Protein AF-A0A958SFD3-F1 (afdb_monomer_lite)

Structure (mmCIF, N/CA/C/O backbone):
data_AF-A0A958SFD3-F1
#
_entry.id   AF-A0A958SFD3-F1
#
loop_
_atom_site.group_PDB
_atom_site.id
_atom_site.type_symbol
_atom_site.label_atom_id
_atom_site.label_alt_id
_atom_site.label_comp_id
_atom_site.label_asym_id
_atom_site.label_entity_id
_atom_site.label_seq_id
_atom_site.pdbx_PDB_ins_code
_atom_site.Cartn_x
_atom_site.Cartn_y
_atom_site.Cartn_z
_atom_site.occupancy
_atom_site.B_iso_or_equiv
_atom_site.auth_seq_id
_atom_site.auth_comp_id
_atom_site.auth_asym_id
_atom_site.auth_atom_id
_atom_site.pdbx_PDB_model_num
ATOM 1 N N . MET A 1 1 ? -11.898 3.494 -28.123 1.00 67.31 1 MET A N 1
ATOM 2 C CA . MET A 1 1 ? -10.579 3.860 -28.697 1.00 67.31 1 MET A CA 1
ATOM 3 C C . MET A 1 1 ? -9.604 4.434 -27.661 1.00 67.31 1 MET A C 1
ATOM 5 O O . MET A 1 1 ? -8.513 3.899 -27.550 1.00 67.31 1 MET A O 1
ATOM 9 N N . LYS A 1 2 ? -9.979 5.440 -26.849 1.00 73.69 2 LYS A N 1
ATOM 10 C CA . LYS A 1 2 ? -9.084 6.052 -25.835 1.00 73.69 2 LYS A CA 1
ATOM 11 C C . LYS A 1 2 ? -8.505 5.060 -24.804 1.00 73.69 2 LYS A C 1
ATOM 13 O O . LYS A 1 2 ? -7.306 5.084 -24.560 1.00 73.69 2 LYS A O 1
ATOM 18 N N . GLY A 1 3 ? -9.326 4.149 -24.268 1.00 81.06 3 GLY A N 1
ATOM 19 C CA . GLY A 1 3 ? -8.864 3.123 -23.317 1.00 81.06 3 GLY A CA 1
ATOM 20 C C . GLY A 1 3 ? -7.852 2.138 -23.914 1.00 81.06 3 GLY A C 1
ATOM 21 O O . GLY A 1 3 ? -6.845 1.850 -23.287 1.00 81.06 3 GLY A O 1
ATOM 22 N N . LEU A 1 4 ? -8.055 1.707 -25.165 1.00 87.94 4 LEU A N 1
ATOM 23 C CA . LEU A 1 4 ? -7.115 0.828 -25.876 1.00 87.94 4 LEU A CA 1
ATOM 24 C C . LEU A 1 4 ? -5.743 1.485 -26.070 1.00 87.94 4 LEU A C 1
ATOM 26 O O . LEU A 1 4 ? -4.723 0.836 -25.867 1.00 87.94 4 LEU A O 1
ATOM 30 N N . ILE A 1 5 ? -5.722 2.777 -26.415 1.00 91.75 5 ILE A N 1
ATOM 31 C CA . ILE A 1 5 ? -4.483 3.552 -26.558 1.00 91.75 5 ILE A CA 1
ATOM 32 C C . ILE A 1 5 ? -3.747 3.622 -25.214 1.00 91.75 5 ILE A C 1
ATOM 34 O O . ILE A 1 5 ? -2.555 3.328 -25.152 1.00 91.75 5 ILE A O 1
ATOM 38 N N . TYR A 1 6 ? -4.461 3.950 -24.134 1.00 92.25 6 TYR A N 1
ATOM 39 C CA . TYR A 1 6 ? -3.891 3.993 -22.788 1.00 92.25 6 TYR A CA 1
ATOM 40 C C . TYR A 1 6 ? -3.284 2.647 -22.377 1.00 92.25 6 TYR A C 1
ATOM 42 O O . TYR A 1 6 ? -2.106 2.575 -22.029 1.00 92.25 6 TYR A O 1
ATOM 50 N N . THR A 1 7 ? -4.067 1.570 -22.487 1.00 92.94 7 THR A N 1
ATOM 51 C CA . THR A 1 7 ? -3.633 0.211 -22.149 1.00 92.94 7 THR A CA 1
ATOM 52 C C . THR A 1 7 ? -2.407 -0.202 -22.956 1.00 92.94 7 THR A C 1
ATOM 54 O O . THR A 1 7 ? -1.480 -0.778 -22.391 1.00 92.94 7 THR A O 1
ATOM 57 N N . PHE A 1 8 ? -2.368 0.122 -24.251 1.00 94.06 8 PHE A N 1
ATOM 58 C CA . PHE A 1 8 ? -1.233 -0.199 -25.108 1.00 94.06 8 PHE A CA 1
ATOM 59 C C . PHE A 1 8 ? 0.049 0.508 -24.653 1.00 94.06 8 PHE A C 1
ATOM 61 O O . PHE A 1 8 ? 1.063 -0.154 -24.425 1.00 94.06 8 PHE A O 1
ATOM 68 N N . PHE A 1 9 ? 0.018 1.832 -24.473 1.00 95.81 9 PHE A N 1
ATOM 69 C CA . PHE A 1 9 ? 1.214 2.592 -24.099 1.00 95.81 9 PHE A CA 1
ATOM 70 C C . PHE A 1 9 ? 1.671 2.304 -22.668 1.00 95.81 9 PHE A C 1
ATOM 72 O O . PHE A 1 9 ? 2.857 2.059 -22.448 1.00 95.81 9 PHE A O 1
ATOM 79 N N . TYR A 1 10 ? 0.747 2.272 -21.704 1.00 95.56 10 TYR A N 1
ATOM 80 C CA . TYR A 1 10 ? 1.082 1.951 -20.317 1.00 95.56 10 TYR A CA 1
ATOM 81 C C . TYR A 1 10 ? 1.592 0.513 -20.190 1.00 95.56 10 TYR A C 1
ATOM 83 O O . TYR A 1 10 ? 2.624 0.275 -19.565 1.00 95.56 10 TYR A O 1
ATOM 91 N N . GLY A 1 11 ? 0.915 -0.446 -20.831 1.00 95.56 11 GLY A N 1
ATOM 92 C CA . GLY A 1 11 ? 1.322 -1.850 -20.836 1.00 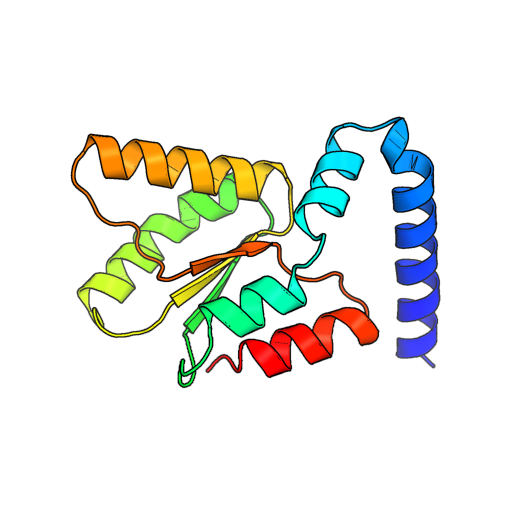95.56 11 GLY A CA 1
ATOM 93 C C . GLY A 1 11 ? 2.700 -2.049 -21.460 1.00 95.56 11 GLY A C 1
ATOM 94 O O . GLY A 1 11 ? 3.553 -2.702 -20.863 1.00 95.56 11 GLY A O 1
ATOM 95 N N . THR A 1 12 ? 2.962 -1.411 -22.603 1.00 96.50 12 THR A N 1
ATOM 96 C CA . THR A 1 12 ? 4.285 -1.444 -23.245 1.00 96.50 12 THR A CA 1
ATOM 97 C C . THR A 1 12 ? 5.355 -0.828 -22.343 1.00 96.50 12 THR A C 1
ATOM 99 O O . THR A 1 12 ? 6.411 -1.426 -22.144 1.00 96.50 12 THR A O 1
ATOM 102 N N . GLY A 1 13 ? 5.079 0.325 -21.725 1.00 97.12 13 GLY A N 1
ATOM 103 C CA . GLY A 1 13 ? 5.992 0.955 -20.769 1.00 97.12 13 GLY A CA 1
ATOM 104 C C . GLY A 1 13 ? 6.289 0.067 -19.557 1.00 97.12 13 GLY A C 1
ATOM 105 O O . GLY A 1 13 ? 7.439 -0.031 -19.129 1.00 97.12 13 GLY A O 1
ATOM 106 N N . LEU A 1 14 ? 5.279 -0.640 -19.041 1.00 96.38 14 LEU A N 1
ATOM 107 C CA . LEU A 1 14 ? 5.435 -1.582 -17.936 1.00 96.38 14 LEU A CA 1
ATOM 108 C C . LEU A 1 14 ? 6.297 -2.790 -18.329 1.00 96.38 14 LEU A C 1
ATOM 110 O O . LEU A 1 14 ? 7.144 -3.206 -17.539 1.00 96.38 14 LEU A O 1
ATOM 114 N N . LEU A 1 15 ? 6.131 -3.318 -19.546 1.00 96.81 15 LEU A N 1
ATOM 115 C CA . LEU A 1 15 ? 6.964 -4.402 -20.077 1.00 96.81 15 LEU A CA 1
ATOM 116 C C . LEU A 1 15 ? 8.427 -3.971 -20.228 1.00 96.81 15 LEU A C 1
ATOM 118 O O . LEU A 1 15 ? 9.323 -4.696 -19.798 1.00 96.81 15 LEU A O 1
ATOM 122 N N . VAL A 1 16 ? 8.677 -2.771 -20.762 1.00 97.69 16 VAL A N 1
ATOM 123 C CA . VAL A 1 16 ? 10.034 -2.206 -20.854 1.00 97.69 16 VAL A CA 1
ATOM 124 C C . VAL A 1 16 ? 10.629 -2.015 -19.456 1.00 97.69 16 VAL A C 1
ATOM 126 O O . VAL A 1 16 ? 11.756 -2.436 -19.200 1.00 97.69 16 VAL A O 1
ATOM 129 N N . ALA A 1 17 ? 9.868 -1.452 -18.513 1.00 97.00 17 ALA A N 1
ATOM 130 C CA . ALA A 1 17 ? 10.315 -1.292 -17.131 1.00 97.00 17 ALA A CA 1
ATOM 131 C C . ALA A 1 17 ? 10.620 -2.642 -16.457 1.00 97.00 17 ALA A C 1
ATOM 133 O O . ALA A 1 17 ? 11.578 -2.745 -15.688 1.00 97.00 17 ALA A O 1
ATOM 134 N N . TYR A 1 18 ? 9.835 -3.683 -16.748 1.00 96.88 18 TYR A N 1
ATOM 135 C CA . TYR A 1 18 ? 10.075 -5.034 -16.249 1.00 96.88 18 TYR A CA 1
ATOM 136 C C . TYR A 1 18 ? 11.363 -5.627 -16.828 1.00 96.88 18 TYR A C 1
ATOM 138 O O . TYR A 1 18 ? 12.205 -6.103 -16.063 1.00 96.88 18 TYR A O 1
ATOM 146 N N . ALA A 1 19 ? 11.566 -5.518 -18.144 1.00 97.38 19 ALA A N 1
ATOM 147 C CA . ALA A 1 19 ? 12.779 -5.975 -18.824 1.00 97.38 19 ALA A CA 1
ATOM 148 C C . ALA A 1 19 ? 14.045 -5.267 -18.305 1.00 97.38 19 ALA A C 1
ATOM 150 O O . ALA A 1 19 ? 15.088 -5.895 -18.147 1.00 97.38 19 ALA A O 1
ATOM 151 N N . LEU A 1 20 ? 13.943 -3.977 -17.966 1.00 97.44 20 LEU A N 1
ATOM 152 C CA . LEU A 1 20 ? 15.038 -3.192 -17.385 1.00 97.44 20 LEU A CA 1
ATOM 153 C C . LEU A 1 20 ? 15.208 -3.388 -15.868 1.00 97.44 20 LEU A C 1
ATOM 155 O O . LEU A 1 20 ? 16.177 -2.897 -15.282 1.00 97.44 20 LEU A O 1
ATOM 159 N N . SER A 1 21 ? 14.299 -4.106 -15.202 1.00 97.06 21 SER A N 1
ATOM 160 C CA . SER A 1 21 ? 14.333 -4.270 -13.746 1.00 97.06 21 SER A CA 1
ATOM 161 C C . SER A 1 21 ? 15.596 -4.950 -13.192 1.00 97.06 21 SER A C 1
ATOM 163 O O . SER A 1 21 ? 16.031 -4.531 -12.116 1.00 97.06 21 SER A O 1
ATOM 165 N N . PRO A 1 22 ? 16.275 -5.899 -13.874 1.00 96.56 22 PRO A N 1
ATOM 166 C CA . PRO A 1 22 ? 17.539 -6.455 -13.382 1.00 96.56 22 PRO A CA 1
ATOM 167 C C . PRO A 1 22 ? 18.629 -5.389 -13.197 1.00 96.56 22 PRO A C 1
ATOM 169 O O . PRO A 1 22 ? 19.421 -5.486 -12.257 1.00 96.56 22 PRO A O 1
ATOM 172 N N . PHE A 1 23 ? 18.602 -4.338 -14.021 1.00 97.25 23 PHE A N 1
ATOM 173 C CA . PHE A 1 23 ? 19.589 -3.254 -14.050 1.00 97.25 23 PHE A CA 1
ATOM 174 C C . PHE A 1 23 ? 19.236 -2.072 -13.134 1.00 97.25 23 PHE A C 1
ATOM 176 O O . PHE A 1 23 ? 20.062 -1.191 -12.917 1.00 97.25 23 PHE A O 1
ATOM 183 N N . SER A 1 24 ? 18.030 -2.043 -12.557 1.00 96.75 24 SER A N 1
ATOM 184 C CA . SER A 1 24 ? 17.586 -0.964 -11.669 1.00 96.75 24 SER A CA 1
ATOM 185 C C . SER A 1 24 ? 17.026 -1.510 -10.364 1.00 96.75 24 SER A C 1
ATOM 187 O O . SER A 1 24 ? 15.935 -2.077 -10.311 1.00 96.75 24 SER A O 1
ATOM 189 N N . ALA A 1 25 ? 17.735 -1.257 -9.260 1.00 95.88 25 ALA A N 1
ATOM 190 C CA . ALA A 1 25 ? 17.291 -1.670 -7.930 1.00 95.88 25 ALA A CA 1
ATOM 191 C C . ALA A 1 25 ? 15.906 -1.103 -7.567 1.00 95.88 25 ALA A C 1
ATOM 193 O O . ALA A 1 25 ? 15.128 -1.775 -6.889 1.00 95.88 25 ALA A O 1
ATOM 194 N N . LYS A 1 26 ? 15.578 0.112 -8.031 1.00 94.81 26 LYS A N 1
ATOM 195 C CA . LYS A 1 26 ? 14.270 0.744 -7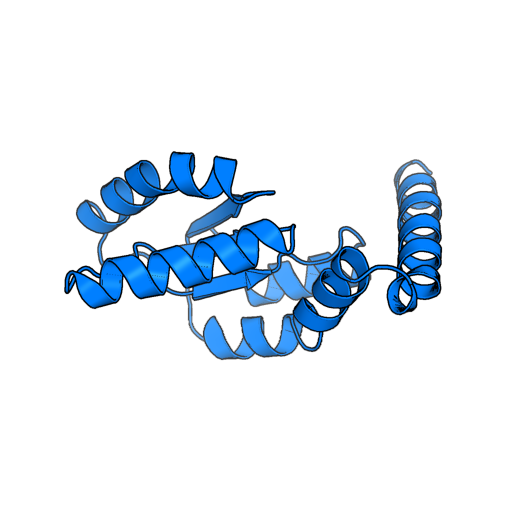.800 1.00 94.81 26 LYS A CA 1
ATOM 196 C C . LYS A 1 26 ? 13.161 -0.016 -8.527 1.00 94.81 26 LYS A C 1
ATOM 198 O O . LYS A 1 26 ? 12.174 -0.381 -7.890 1.00 94.81 26 LYS A O 1
ATOM 203 N N . LEU A 1 27 ? 13.343 -0.304 -9.818 1.00 96.31 27 LEU A N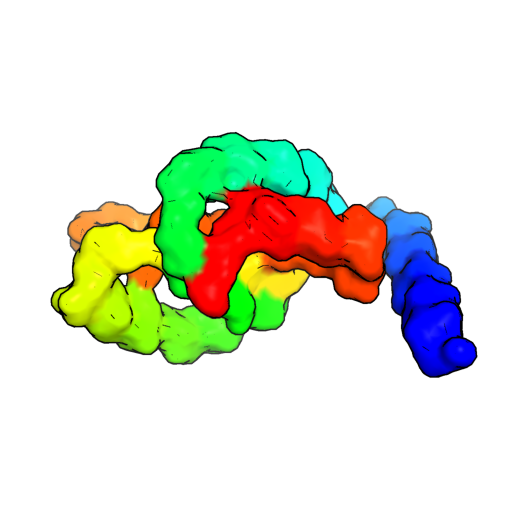 1
ATOM 204 C CA . LEU A 1 27 ? 12.372 -1.076 -10.601 1.00 96.31 27 LEU A CA 1
ATOM 205 C C . LEU A 1 27 ? 12.219 -2.488 -10.031 1.00 96.31 27 LEU A C 1
ATOM 207 O O . LEU A 1 27 ? 11.102 -2.909 -9.737 1.00 96.31 27 LEU A O 1
ATOM 211 N N . ARG A 1 28 ? 13.335 -3.176 -9.755 1.00 97.12 28 ARG A N 1
ATOM 212 C CA . ARG A 1 28 ? 13.338 -4.512 -9.145 1.00 97.12 28 ARG A CA 1
ATOM 213 C C . ARG A 1 28 ? 12.542 -4.558 -7.844 1.00 97.12 28 ARG A C 1
ATOM 215 O O . ARG A 1 28 ? 11.684 -5.421 -7.688 1.00 97.12 28 ARG A O 1
ATOM 222 N N . LYS A 1 29 ? 12.779 -3.613 -6.926 1.00 96.75 29 LYS A N 1
ATOM 223 C CA . LYS A 1 29 ? 12.015 -3.500 -5.669 1.00 96.75 29 LYS A CA 1
ATOM 224 C C . LYS A 1 29 ? 10.526 -3.247 -5.924 1.00 96.75 29 LYS A C 1
ATOM 226 O O . LYS A 1 29 ? 9.699 -3.822 -5.225 1.00 96.75 29 LYS A O 1
ATOM 231 N N . GLY A 1 30 ? 10.188 -2.422 -6.917 1.00 96.25 30 GLY A N 1
ATOM 232 C CA . GLY A 1 30 ? 8.802 -2.112 -7.278 1.00 96.25 30 GLY A CA 1
ATOM 233 C C . GLY A 1 30 ? 8.026 -3.311 -7.828 1.00 96.25 30 GLY A C 1
ATOM 234 O O . GLY A 1 30 ? 6.871 -3.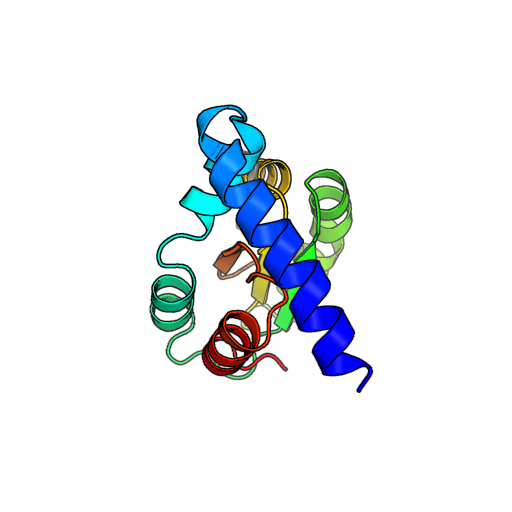501 -7.449 1.00 96.25 30 GLY A O 1
ATOM 235 N N . PHE A 1 31 ? 8.655 -4.136 -8.671 1.00 97.12 31 PHE A N 1
ATOM 236 C CA . PHE A 1 31 ? 8.045 -5.363 -9.194 1.00 97.12 31 PHE A CA 1
ATOM 237 C C . PHE A 1 31 ? 7.987 -6.472 -8.144 1.00 97.12 31 PHE A C 1
ATOM 239 O O . PHE A 1 31 ? 6.919 -7.032 -7.907 1.00 97.12 31 PHE A O 1
ATOM 246 N N . LEU A 1 32 ? 9.102 -6.763 -7.462 1.00 96.44 32 LEU A N 1
ATOM 247 C CA . LEU A 1 32 ? 9.139 -7.799 -6.422 1.00 96.44 32 LEU A CA 1
ATOM 248 C C . LEU A 1 32 ? 8.191 -7.481 -5.266 1.00 96.44 32 LEU A C 1
ATOM 250 O O . LEU A 1 32 ? 7.538 -8.376 -4.739 1.00 96.44 32 LEU A O 1
ATOM 254 N N . GLY A 1 33 ? 8.082 -6.204 -4.908 1.00 95.00 33 GLY A N 1
ATOM 255 C CA . GLY A 1 33 ? 7.164 -5.729 -3.886 1.00 95.00 33 GLY A CA 1
ATOM 256 C C . GLY A 1 33 ? 5.688 -5.954 -4.219 1.00 95.00 33 GLY A C 1
ATOM 257 O O . GLY A 1 33 ? 4.886 -6.147 -3.316 1.00 95.00 33 GLY A O 1
ATOM 258 N N . ARG A 1 34 ? 5.332 -5.993 -5.507 1.00 96.75 34 ARG A N 1
ATOM 259 C CA . ARG A 1 34 ? 3.970 -6.293 -5.975 1.00 96.75 34 ARG A CA 1
ATOM 260 C C . ARG A 1 34 ? 3.735 -7.774 -6.263 1.00 96.75 34 ARG A C 1
ATOM 262 O O . ARG A 1 34 ? 2.624 -8.158 -6.626 1.00 96.75 34 ARG A O 1
ATOM 269 N N . ARG A 1 35 ? 4.745 -8.634 -6.098 1.00 95.62 35 ARG A N 1
ATOM 270 C CA . ARG A 1 35 ? 4.562 -10.080 -6.264 1.00 95.62 35 ARG A CA 1
ATOM 271 C C . ARG A 1 35 ? 3.559 -10.575 -5.221 1.00 95.62 35 ARG A C 1
ATOM 273 O O . ARG A 1 35 ? 3.707 -10.263 -4.038 1.00 95.62 35 ARG A O 1
ATOM 280 N N . HIS A 1 36 ? 2.561 -11.345 -5.652 1.00 96.62 36 HIS A N 1
ATOM 281 C CA . HIS A 1 36 ? 1.449 -11.820 -4.812 1.00 96.62 36 HIS A CA 1
ATOM 282 C C . HIS A 1 36 ? 0.633 -10.696 -4.151 1.00 96.62 36 HIS A C 1
ATOM 284 O O . HIS A 1 36 ? 0.051 -10.904 -3.092 1.00 96.62 36 HIS A O 1
ATOM 290 N N . LEU A 1 37 ? 0.608 -9.489 -4.736 1.00 97.19 37 LEU A N 1
ATOM 291 C CA . LEU A 1 37 ? -0.153 -8.362 -4.189 1.00 97.19 37 LEU A CA 1
ATOM 292 C C . LEU A 1 37 ? -1.623 -8.733 -3.956 1.00 97.19 37 LEU A C 1
ATOM 294 O O . LEU A 1 37 ? -2.134 -8.546 -2.857 1.00 97.19 37 LEU A O 1
ATOM 298 N N . LEU A 1 38 ? -2.275 -9.287 -4.978 1.00 97.62 38 LEU A N 1
ATOM 299 C CA . LEU A 1 38 ? -3.691 -9.634 -4.915 1.00 97.62 38 LEU A CA 1
ATOM 300 C C . LEU A 1 38 ? -3.985 -10.658 -3.813 1.00 97.62 38 LEU A C 1
ATOM 302 O O . LEU A 1 38 ? -4.928 -10.475 -3.051 1.00 97.62 38 LEU A O 1
ATOM 306 N N . ASP A 1 39 ? -3.154 -11.695 -3.692 1.00 97.69 39 ASP A N 1
ATOM 307 C CA . ASP A 1 39 ? -3.317 -12.735 -2.671 1.00 97.69 39 ASP A CA 1
ATOM 308 C C . ASP A 1 39 ? -3.191 -12.153 -1.259 1.00 97.69 39 ASP A C 1
ATOM 310 O O . ASP A 1 39 ? -3.992 -12.469 -0.383 1.00 97.69 39 ASP A O 1
ATOM 314 N N . ARG A 1 40 ? -2.228 -11.244 -1.044 1.00 97.38 40 ARG A N 1
ATOM 315 C CA . ARG A 1 40 ? -2.054 -10.559 0.245 1.00 97.38 40 ARG A CA 1
ATOM 316 C C . ARG A 1 40 ? -3.249 -9.681 0.594 1.00 97.38 40 ARG A C 1
ATOM 318 O O . ARG A 1 40 ? -3.721 -9.744 1.722 1.00 97.38 40 ARG A O 1
ATOM 325 N N . VAL A 1 41 ? -3.736 -8.886 -0.360 1.00 97.44 41 VAL A N 1
ATOM 326 C CA . VAL A 1 41 ? -4.896 -8.007 -0.143 1.00 97.44 41 VAL A CA 1
ATOM 327 C C . VAL A 1 41 ? -6.139 -8.840 0.154 1.00 97.44 41 VAL A C 1
ATOM 329 O O . VAL A 1 41 ? -6.830 -8.562 1.126 1.00 97.44 41 VAL A O 1
ATOM 332 N N . ARG A 1 42 ? -6.383 -9.915 -0.606 1.00 97.19 42 ARG A N 1
ATOM 333 C CA . ARG A 1 42 ? -7.499 -10.838 -0.347 1.00 97.19 42 ARG A CA 1
ATOM 334 C C . ARG A 1 42 ? -7.426 -11.471 1.035 1.00 97.19 42 ARG A C 1
ATOM 336 O O . ARG A 1 42 ? -8.452 -11.565 1.693 1.00 97.19 42 ARG A O 1
ATOM 343 N N . ALA A 1 43 ? -6.242 -11.904 1.463 1.00 97.25 43 ALA A N 1
ATOM 344 C CA . ALA A 1 43 ? -6.065 -12.532 2.766 1.00 97.25 43 ALA A CA 1
ATOM 345 C C . ALA A 1 43 ? -6.245 -11.532 3.918 1.00 97.25 43 ALA A C 1
ATOM 347 O O . ALA A 1 43 ? -6.952 -11.822 4.876 1.00 97.25 43 ALA A O 1
ATOM 348 N N . GLN A 1 44 ? -5.629 -10.353 3.819 1.00 96.88 44 GLN A N 1
ATOM 349 C CA . GLN A 1 44 ? -5.595 -9.387 4.917 1.00 96.88 44 GLN A CA 1
ATOM 350 C C . GLN A 1 44 ? -6.889 -8.580 5.054 1.00 96.88 44 GLN A C 1
ATOM 352 O O . GLN A 1 44 ? -7.284 -8.238 6.166 1.00 96.88 44 GLN A O 1
ATOM 357 N N . CYS A 1 45 ? -7.551 -8.284 3.935 1.00 95.88 45 CYS A N 1
ATOM 358 C CA . CYS A 1 45 ? -8.816 -7.550 3.903 1.00 95.88 45 CYS A CA 1
ATOM 359 C C . CYS A 1 45 ? -10.036 -8.488 3.853 1.00 95.88 45 CYS A C 1
ATOM 361 O O . CYS A 1 45 ? -11.161 -8.038 3.618 1.00 95.88 45 CYS A O 1
ATOM 363 N N . ALA A 1 46 ? -9.842 -9.795 4.068 1.00 95.19 46 ALA A N 1
ATOM 364 C CA . ALA A 1 46 ? -10.938 -10.749 4.172 1.00 95.19 46 ALA A CA 1
ATOM 365 C C . ALA A 1 46 ? -11.888 -10.338 5.307 1.00 95.19 46 ALA A C 1
ATOM 367 O O . ALA A 1 46 ? -11.465 -10.091 6.434 1.00 95.19 46 ALA A O 1
ATOM 368 N N . GLY A 1 47 ? -13.183 -10.251 4.999 1.00 94.50 47 GLY A N 1
ATOM 369 C CA . GLY A 1 47 ? -14.206 -9.856 5.971 1.00 94.50 47 GLY A CA 1
ATOM 370 C C . GLY A 1 47 ? -14.229 -8.366 6.326 1.00 94.50 47 GLY A C 1
ATOM 371 O O . GLY A 1 47 ? -15.063 -7.969 7.129 1.00 94.50 47 GLY A O 1
ATOM 372 N N . TRP A 1 48 ? -13.367 -7.529 5.736 1.00 96.19 48 TRP A N 1
ATOM 373 C CA . TRP A 1 48 ? -13.503 -6.081 5.887 1.00 96.19 48 TRP A CA 1
ATOM 374 C C . TRP A 1 48 ? -14.737 -5.604 5.118 1.00 96.19 48 TRP A C 1
ATOM 376 O O . TRP A 1 48 ? -14.947 -5.987 3.962 1.00 96.19 48 TRP A O 1
ATOM 386 N N . GLU A 1 49 ? -15.535 -4.755 5.758 1.00 93.19 49 GLU A N 1
ATOM 387 C CA . GLU A 1 49 ? -16.692 -4.103 5.153 1.00 93.19 49 GLU A CA 1
ATOM 388 C C . GLU A 1 49 ? -16.347 -2.640 4.878 1.00 93.19 49 GLU A C 1
ATOM 390 O O . GLU A 1 49 ? -16.128 -1.878 5.816 1.00 93.19 49 GLU A O 1
ATOM 395 N N . LYS A 1 50 ? -16.272 -2.263 3.593 1.00 92.75 50 LYS A N 1
ATOM 396 C CA . LYS A 1 50 ? -16.059 -0.879 3.130 1.00 92.75 50 LYS A CA 1
ATOM 397 C C . LYS A 1 50 ? -14.955 -0.134 3.900 1.00 92.75 50 LYS A C 1
ATOM 399 O O . LYS A 1 50 ? -15.229 0.858 4.582 1.00 92.75 50 LYS A O 1
ATOM 404 N N . PRO A 1 51 ? -13.701 -0.620 3.848 1.00 96.94 51 PRO A N 1
ATOM 405 C CA . PRO A 1 51 ? -12.603 0.093 4.473 1.00 96.94 51 PRO A CA 1
ATOM 406 C C . PRO A 1 51 ? -12.391 1.451 3.805 1.00 96.94 51 PRO A C 1
ATOM 408 O O . PRO A 1 51 ? -12.532 1.599 2.589 1.00 96.94 51 PRO A O 1
ATOM 411 N N . LEU A 1 52 ? -11.963 2.422 4.601 1.00 97.62 52 LEU A N 1
ATOM 412 C CA . LEU A 1 52 ? -11.503 3.701 4.095 1.00 97.62 52 LEU A CA 1
ATOM 413 C C . LEU A 1 52 ? -10.141 3.503 3.418 1.00 97.62 52 LEU A C 1
ATOM 415 O O . LEU A 1 52 ? -9.192 2.996 4.026 1.00 97.62 52 LEU A O 1
ATOM 419 N N . TRP A 1 53 ? -10.043 3.878 2.145 1.00 97.75 53 TRP A N 1
ATOM 420 C CA . TRP A 1 53 ? -8.835 3.683 1.350 1.00 97.75 53 TRP A CA 1
ATOM 421 C C . TRP A 1 53 ? -8.078 4.993 1.146 1.00 97.75 53 TRP A C 1
ATOM 423 O O . TRP A 1 53 ? -8.583 5.936 0.545 1.00 97.75 53 TRP A O 1
ATOM 433 N N . PHE A 1 54 ? -6.820 5.011 1.587 1.00 97.44 54 PHE A N 1
ATOM 434 C CA . PHE A 1 54 ? -5.866 6.067 1.274 1.00 97.44 54 PHE A CA 1
ATOM 435 C C . PHE A 1 54 ? -4.804 5.587 0.291 1.00 97.44 54 PHE A C 1
ATOM 437 O O . PHE A 1 54 ? -4.291 4.464 0.364 1.00 97.44 54 PHE A O 1
ATOM 444 N N . HIS A 1 55 ? -4.418 6.470 -0.622 1.00 96.94 55 HIS A N 1
ATOM 445 C CA . HIS A 1 55 ? -3.297 6.252 -1.520 1.00 96.94 55 HIS A CA 1
ATOM 446 C C . HIS A 1 55 ? -2.293 7.390 -1.406 1.00 96.94 55 HIS A C 1
ATOM 448 O O . HIS A 1 55 ? -2.668 8.557 -1.474 1.00 96.94 55 HIS A O 1
ATOM 454 N N . VAL A 1 56 ? -1.016 7.032 -1.292 1.00 96.00 56 VAL A N 1
ATOM 455 C CA . VAL A 1 56 ? 0.106 7.965 -1.401 1.00 96.00 56 VAL A CA 1
ATOM 456 C C . VAL A 1 56 ? 1.098 7.440 -2.442 1.00 96.00 56 VAL A C 1
ATOM 458 O O . VAL A 1 56 ? 1.469 6.265 -2.471 1.00 96.00 56 VAL A O 1
ATOM 461 N N . ALA A 1 57 ? 1.571 8.292 -3.336 1.00 92.69 57 ALA A N 1
ATOM 462 C CA . ALA A 1 57 ? 2.532 7.918 -4.362 1.00 92.69 57 ALA A CA 1
ATOM 463 C C . ALA A 1 57 ? 3.950 7.753 -3.783 1.00 92.69 57 ALA A C 1
ATOM 465 O O . ALA A 1 57 ? 4.736 6.927 -4.276 1.00 92.69 57 ALA A O 1
ATOM 466 N N . SER A 1 58 ? 4.298 8.497 -2.725 1.00 92.38 58 SER A N 1
ATOM 467 C CA . SER A 1 58 ? 5.664 8.581 -2.189 1.00 92.38 58 SER A CA 1
ATOM 468 C C . SER A 1 58 ? 5.753 8.693 -0.660 1.00 92.38 58 SER A C 1
ATOM 470 O O . SER A 1 58 ? 4.748 8.755 0.038 1.00 92.38 58 SER A O 1
ATOM 472 N N . SER A 1 59 ? 6.981 8.691 -0.125 1.00 92.94 59 SER A N 1
ATOM 473 C CA . SER A 1 59 ? 7.227 8.859 1.313 1.00 92.94 59 SER A CA 1
ATOM 474 C C . SER A 1 59 ? 6.954 10.280 1.814 1.00 92.94 59 SER A C 1
ATOM 476 O O . SER A 1 59 ? 6.546 10.430 2.955 1.00 92.94 59 SER A O 1
ATOM 478 N N . GLY A 1 60 ? 7.141 11.311 0.982 1.00 91.75 60 GLY A N 1
ATOM 479 C CA . GLY A 1 60 ? 6.830 12.689 1.388 1.00 91.75 60 GLY A CA 1
ATOM 480 C C . GLY A 1 60 ? 5.325 12.903 1.569 1.00 91.75 60 GLY A C 1
ATOM 481 O O . GLY A 1 60 ? 4.889 13.508 2.540 1.00 91.75 60 GLY A O 1
ATOM 482 N N . GLU A 1 61 ? 4.521 12.325 0.676 1.00 95.56 61 GLU A N 1
ATOM 483 C CA . GLU A 1 61 ? 3.055 12.340 0.790 1.00 95.56 61 GLU A CA 1
ATOM 484 C C . GLU A 1 61 ? 2.559 11.500 1.972 1.00 95.56 61 GLU A C 1
ATOM 486 O O . GLU A 1 61 ? 1.573 11.859 2.610 1.00 95.56 61 GLU A O 1
ATOM 491 N N . LEU A 1 62 ? 3.259 10.407 2.304 1.00 96.56 62 LEU A N 1
ATOM 492 C CA . LEU A 1 62 ? 2.972 9.636 3.512 1.00 96.56 62 LEU A CA 1
ATOM 493 C C . LEU A 1 62 ? 3.081 10.517 4.762 1.00 96.56 62 LEU A C 1
ATOM 495 O O . LEU A 1 62 ? 2.139 10.545 5.545 1.00 96.56 62 LEU A O 1
ATOM 499 N N . GLU A 1 63 ? 4.181 11.257 4.930 1.00 94.56 63 GLU A N 1
ATOM 500 C CA . GLU A 1 63 ? 4.391 12.134 6.094 1.00 94.56 63 GLU A CA 1
ATOM 501 C C . GLU A 1 63 ? 3.272 13.171 6.251 1.00 94.56 63 GLU A C 1
ATOM 503 O O . GLU A 1 63 ? 2.792 13.409 7.358 1.00 94.56 63 GLU A O 1
ATOM 508 N N . GLN A 1 64 ? 2.805 13.733 5.135 1.00 95.56 64 GLN A N 1
ATOM 509 C CA . GLN A 1 64 ? 1.689 14.680 5.117 1.00 95.56 64 GLN A CA 1
ATOM 510 C C . GLN A 1 64 ? 0.343 14.015 5.452 1.00 95.56 64 GLN A C 1
ATOM 512 O O . GLN A 1 64 ? -0.533 14.653 6.033 1.00 95.56 64 GLN A O 1
ATOM 517 N N . CYS A 1 65 ? 0.172 12.737 5.107 1.00 96.19 65 CYS A N 1
ATOM 518 C CA . CYS A 1 65 ? -1.055 11.976 5.333 1.00 96.19 65 CYS A CA 1
ATOM 519 C C . CYS A 1 65 ? -1.205 11.499 6.790 1.00 96.19 65 CYS A C 1
ATOM 521 O O . CYS A 1 65 ? -2.323 11.436 7.299 1.00 96.19 65 CYS A O 1
ATOM 523 N N . LEU A 1 66 ? -0.101 11.223 7.495 1.00 97.19 66 LEU A N 1
ATOM 524 C CA . LEU A 1 66 ? -0.104 10.738 8.885 1.00 97.19 66 LEU A CA 1
ATOM 525 C C . LEU A 1 66 ? -1.021 11.513 9.852 1.00 97.19 66 LEU A C 1
ATOM 527 O O . LEU A 1 66 ? -1.849 10.862 10.490 1.00 97.19 66 LEU A O 1
ATOM 531 N N . PRO A 1 67 ? -0.950 12.857 9.966 1.00 97.31 67 PRO A N 1
ATOM 532 C CA . PRO A 1 67 ? -1.814 13.590 10.894 1.00 97.31 67 PRO A CA 1
ATOM 533 C C . PRO A 1 67 ? -3.304 13.452 10.558 1.00 97.31 67 PRO A C 1
ATOM 535 O O . PRO A 1 67 ? -4.137 13.472 11.465 1.00 97.31 67 PRO A O 1
ATOM 538 N N . VAL A 1 68 ? -3.644 13.280 9.276 1.00 97.69 68 VAL A N 1
ATOM 539 C CA . VAL A 1 68 ? -5.023 13.054 8.821 1.00 97.69 68 VAL A CA 1
ATOM 540 C C . VAL A 1 68 ? -5.494 11.662 9.239 1.00 97.69 68 VAL A C 1
ATOM 542 O O . VAL A 1 68 ? -6.563 11.535 9.832 1.00 97.69 68 VAL A O 1
ATOM 545 N N . LEU A 1 69 ? -4.677 10.630 9.011 1.00 97.75 69 LEU A N 1
ATOM 546 C CA . LEU A 1 69 ? -4.989 9.260 9.430 1.00 97.75 69 LEU A CA 1
ATOM 547 C C . LEU A 1 69 ? -5.135 9.153 10.954 1.00 97.75 69 LEU A C 1
ATOM 549 O O . LEU A 1 69 ? -6.079 8.535 11.444 1.00 97.75 69 LEU A O 1
ATOM 553 N N . ASP A 1 70 ? -4.250 9.809 11.710 1.00 98.00 70 ASP A N 1
ATOM 554 C CA . ASP A 1 70 ? -4.322 9.860 13.174 1.00 98.00 70 ASP A CA 1
ATOM 555 C C . ASP A 1 70 ? -5.590 10.567 13.667 1.00 98.00 70 ASP A C 1
ATOM 557 O O . ASP A 1 70 ? -6.144 10.214 14.708 1.00 98.00 70 ASP A O 1
ATOM 561 N N . ALA A 1 71 ? -6.040 11.616 12.976 1.00 98.19 71 ALA A N 1
ATOM 562 C CA . ALA A 1 71 ? -7.284 12.297 13.321 1.00 98.19 71 ALA A CA 1
ATOM 563 C C . ALA A 1 71 ? -8.499 11.394 13.066 1.00 98.19 71 ALA A C 1
ATOM 565 O O . ALA A 1 71 ? -9.363 11.290 13.935 1.00 98.19 71 ALA A O 1
ATOM 566 N N . ILE A 1 72 ? -8.524 10.687 11.932 1.00 97.44 72 ILE A N 1
ATOM 567 C CA . ILE A 1 72 ? -9.602 9.751 11.591 1.00 97.44 72 ILE A CA 1
ATOM 568 C C . ILE A 1 72 ? -9.661 8.606 12.599 1.00 97.44 72 ILE A C 1
ATOM 570 O O . ILE A 1 72 ? -10.717 8.369 13.170 1.00 97.44 72 ILE A O 1
ATOM 574 N N . LYS A 1 73 ? -8.538 7.943 12.900 1.00 97.06 73 LYS A N 1
ATOM 575 C CA . LYS A 1 73 ? -8.516 6.846 13.883 1.00 97.06 73 LYS A CA 1
ATOM 576 C C . LYS A 1 73 ? -8.898 7.280 15.295 1.00 97.06 73 LYS A C 1
ATOM 578 O O . LYS A 1 73 ? -9.403 6.467 16.059 1.00 97.06 73 LYS A O 1
ATOM 583 N N . ARG A 1 74 ? -8.698 8.551 15.651 1.00 97.31 74 ARG A N 1
ATOM 584 C CA . ARG A 1 74 ? -9.193 9.097 16.923 1.00 97.31 74 ARG A CA 1
ATOM 585 C C . ARG A 1 74 ? -10.707 9.304 16.939 1.00 97.31 74 ARG A C 1
ATOM 587 O O . ARG A 1 74 ? -11.303 9.177 18.001 1.00 97.31 74 ARG A O 1
ATOM 594 N N . GLN A 1 75 ? -11.312 9.640 15.802 1.00 97.69 75 GLN A N 1
ATOM 595 C CA . GLN A 1 75 ? -12.756 9.873 15.686 1.00 97.69 75 GLN A CA 1
ATOM 596 C C . GLN A 1 75 ? -13.537 8.573 15.442 1.00 97.69 75 GLN A C 1
ATOM 598 O O . GLN A 1 75 ? -14.600 8.381 16.024 1.00 97.69 75 GLN A O 1
ATOM 603 N N . GLU A 1 76 ? -12.986 7.663 14.638 1.00 96.44 76 GLU A N 1
ATOM 604 C CA . GLU A 1 76 ? -13.562 6.363 14.284 1.00 96.44 76 GLU A CA 1
ATOM 605 C C . GLU A 1 76 ? -12.529 5.231 14.504 1.00 96.44 76 GLU A C 1
ATOM 607 O O . GLU A 1 76 ? -11.956 4.716 13.539 1.00 96.44 76 GLU A O 1
ATOM 612 N N . PRO A 1 77 ? -12.261 4.807 15.755 1.00 96.06 77 PRO A N 1
ATOM 613 C CA . PRO A 1 77 ? -11.215 3.814 16.051 1.00 96.06 77 PRO A CA 1
ATOM 614 C C . PRO A 1 77 ? -11.403 2.472 15.327 1.00 96.06 77 PRO A C 1
ATOM 616 O O . PRO A 1 77 ? -10.445 1.891 14.807 1.00 96.06 77 PRO A O 1
ATOM 619 N N . GLU A 1 78 ? -12.657 2.029 15.220 1.00 95.75 78 GLU A N 1
ATOM 620 C CA . GLU A 1 78 ? -13.043 0.758 14.596 1.00 95.75 78 GLU A CA 1
ATOM 621 C C . GLU A 1 78 ? -13.025 0.799 13.059 1.00 95.75 78 GLU A C 1
ATOM 623 O O . GLU A 1 78 ? -13.067 -0.247 12.405 1.00 95.75 78 GLU A O 1
ATOM 628 N N . ARG A 1 79 ? -12.946 1.993 12.449 1.00 95.62 79 ARG A N 1
ATOM 629 C CA . ARG A 1 79 ? -12.963 2.138 10.989 1.00 95.62 79 ARG A CA 1
ATOM 630 C C . ARG A 1 79 ? -11.732 1.476 10.390 1.00 95.62 79 ARG A C 1
ATOM 632 O O . ARG A 1 79 ? -10.612 1.905 10.660 1.00 95.62 79 ARG A O 1
ATOM 639 N N . LYS A 1 80 ? -11.923 0.471 9.531 1.00 97.88 80 LYS A N 1
ATOM 640 C CA . LYS A 1 80 ? -10.814 -0.171 8.816 1.00 97.88 80 LYS A CA 1
ATOM 641 C C . LYS A 1 80 ? -10.192 0.780 7.806 1.00 97.88 80 LYS A C 1
ATOM 643 O O . LYS A 1 80 ? -10.900 1.325 6.965 1.00 97.88 80 LYS A O 1
ATOM 648 N N . ILE A 1 81 ? -8.875 0.954 7.881 1.00 98.31 81 ILE A N 1
ATOM 649 C CA . ILE A 1 81 ? -8.108 1.798 6.963 1.00 98.31 81 ILE A CA 1
ATOM 650 C C . ILE A 1 81 ? -7.112 0.943 6.185 1.00 98.31 81 ILE A C 1
ATOM 652 O O . ILE A 1 81 ? -6.237 0.294 6.766 1.00 98.31 81 ILE A O 1
ATOM 656 N N . PHE A 1 82 ? -7.217 0.995 4.859 1.00 98.38 82 PHE A N 1
ATOM 657 C CA . PHE A 1 82 ? -6.219 0.451 3.947 1.00 98.38 82 PHE A CA 1
ATOM 658 C C . PHE A 1 82 ? -5.383 1.592 3.361 1.00 98.38 82 PHE A C 1
ATOM 660 O O . PHE A 1 82 ? -5.915 2.485 2.703 1.00 98.38 82 PHE A O 1
ATOM 667 N N . LEU A 1 83 ? -4.068 1.560 3.569 1.00 98.38 83 LEU A N 1
ATOM 668 C CA . LEU A 1 83 ? -3.141 2.570 3.059 1.00 98.38 83 LEU A CA 1
ATOM 669 C C . LEU A 1 83 ? -2.242 1.981 1.972 1.00 98.38 83 LEU A C 1
ATOM 671 O O . LEU A 1 83 ? -1.439 1.082 2.203 1.00 98.38 83 LEU A O 1
ATOM 675 N N . SER A 1 84 ? -2.333 2.514 0.763 1.00 98.12 84 SER A N 1
ATOM 676 C CA . SER A 1 84 ? -1.541 2.032 -0.364 1.00 98.12 84 SER A CA 1
ATOM 677 C C . SER A 1 84 ? -0.420 2.981 -0.757 1.00 98.12 84 SER A C 1
ATOM 679 O O . SER A 1 84 ? -0.600 4.196 -0.764 1.00 98.12 84 SER A O 1
ATOM 681 N N . VAL A 1 85 ? 0.717 2.412 -1.156 1.00 97.50 85 VAL A N 1
ATOM 682 C CA . VAL A 1 85 ? 1.865 3.148 -1.699 1.00 97.50 85 VAL A CA 1
ATOM 683 C C . VAL A 1 85 ? 2.166 2.746 -3.137 1.00 97.50 85 VAL A C 1
ATOM 685 O O . VAL A 1 85 ? 2.116 1.564 -3.477 1.00 97.50 85 VAL A O 1
ATOM 688 N N . PHE A 1 86 ? 2.540 3.688 -4.005 1.00 95.25 86 PHE A N 1
ATOM 689 C CA . PHE A 1 86 ? 2.986 3.318 -5.357 1.00 95.25 86 PHE A CA 1
ATOM 690 C C . PHE A 1 86 ? 4.495 3.030 -5.437 1.00 95.25 86 PHE A C 1
ATOM 692 O O . PHE A 1 86 ? 4.937 2.082 -6.094 1.00 95.25 86 PHE A O 1
ATOM 699 N N . SER A 1 87 ? 5.328 3.843 -4.794 1.00 94.31 87 SER A N 1
ATOM 700 C CA . SER A 1 87 ? 6.781 3.778 -4.978 1.00 94.31 87 SER A CA 1
ATOM 701 C C . SER A 1 87 ? 7.499 2.896 -3.942 1.00 94.31 87 SER A C 1
ATOM 703 O O . SER A 1 87 ? 7.045 2.760 -2.804 1.00 94.31 87 SER A O 1
ATOM 705 N N . PRO A 1 88 ? 8.685 2.343 -4.278 1.00 95.44 88 PRO A N 1
ATOM 706 C CA . PRO A 1 88 ? 9.519 1.641 -3.302 1.00 95.44 88 PRO A CA 1
ATOM 707 C C . PRO A 1 88 ? 9.968 2.495 -2.116 1.00 95.44 88 PRO A C 1
ATOM 709 O O . PRO A 1 88 ? 10.271 1.943 -1.059 1.00 95.44 88 PRO A O 1
ATOM 712 N N . SER A 1 89 ? 10.064 3.816 -2.288 1.00 95.12 89 SER A N 1
ATOM 713 C CA . SER A 1 89 ? 10.333 4.751 -1.193 1.00 95.12 89 SER A CA 1
ATOM 714 C C . SER A 1 89 ? 9.119 4.900 -0.282 1.00 95.12 89 SER A C 1
ATOM 716 O O . SER A 1 89 ? 9.304 4.902 0.926 1.00 95.12 89 SER A O 1
ATOM 718 N N . GLY A 1 90 ? 7.896 4.922 -0.825 1.00 95.88 90 GLY A N 1
ATOM 719 C CA . GLY A 1 90 ? 6.667 4.885 -0.026 1.00 95.88 90 GLY A CA 1
ATOM 720 C C . GLY A 1 90 ? 6.612 3.663 0.894 1.00 95.88 90 GLY A C 1
ATOM 721 O O . GLY A 1 90 ? 6.422 3.815 2.095 1.00 95.88 90 GLY A O 1
ATOM 722 N N . LEU A 1 91 ? 6.901 2.458 0.376 1.00 96.44 91 LEU A N 1
ATOM 723 C CA . LEU A 1 91 ? 6.915 1.249 1.217 1.00 96.44 91 LEU A CA 1
ATOM 724 C C . LEU A 1 91 ? 8.019 1.287 2.288 1.00 96.44 91 LEU A C 1
ATOM 726 O O . LEU A 1 91 ? 7.827 0.797 3.395 1.00 96.44 91 LEU A O 1
ATOM 730 N N . GLN A 1 92 ? 9.184 1.856 1.973 1.00 96.44 92 GLN A N 1
ATOM 731 C CA . GLN A 1 92 ? 10.237 2.063 2.974 1.00 96.44 92 GLN A CA 1
ATOM 732 C C . GLN A 1 92 ? 9.815 3.082 4.037 1.00 96.44 92 GLN A C 1
ATOM 734 O O . GLN A 1 92 ? 10.129 2.882 5.205 1.00 96.44 92 GLN A O 1
ATOM 739 N N . GLY A 1 93 ? 9.104 4.141 3.642 1.00 96.69 93 GLY A N 1
ATOM 740 C CA . GLY A 1 93 ? 8.523 5.127 4.551 1.00 96.69 93 GLY A CA 1
ATOM 741 C C . GLY A 1 93 ? 7.544 4.486 5.529 1.00 96.69 93 GLY A C 1
ATOM 742 O O . GLY A 1 93 ? 7.694 4.686 6.727 1.00 96.69 93 GLY A O 1
ATOM 743 N N . LEU A 1 94 ? 6.634 3.634 5.037 1.00 97.25 94 LEU A N 1
ATOM 744 C CA . LEU A 1 94 ? 5.709 2.873 5.887 1.00 97.25 94 LEU A CA 1
ATOM 745 C C . LEU A 1 94 ? 6.456 2.065 6.948 1.00 97.25 94 LEU A C 1
ATOM 747 O O . LEU A 1 94 ? 6.190 2.220 8.131 1.00 97.25 94 LEU A O 1
ATOM 751 N N . LYS A 1 95 ? 7.447 1.263 6.539 1.00 96.81 95 LYS A N 1
ATOM 752 C CA . LYS A 1 95 ? 8.224 0.435 7.477 1.00 96.81 95 LYS A CA 1
ATOM 753 C C . LYS A 1 95 ? 8.949 1.262 8.536 1.00 96.81 95 LYS A C 1
ATOM 755 O O . LYS A 1 95 ? 8.909 0.918 9.710 1.00 96.81 95 LYS A O 1
ATOM 760 N N . LYS A 1 96 ? 9.589 2.361 8.126 1.00 97.31 96 LYS A N 1
ATOM 761 C CA . LYS A 1 96 ? 10.271 3.272 9.057 1.00 97.31 96 LYS A CA 1
ATOM 762 C C . LYS A 1 96 ? 9.298 3.882 10.056 1.00 97.31 96 LYS A C 1
ATOM 764 O O . LYS A 1 96 ? 9.635 4.024 11.225 1.00 97.31 96 LYS A O 1
ATOM 769 N N . GLU A 1 97 ? 8.108 4.243 9.597 1.00 97.56 97 GLU A N 1
ATOM 770 C CA . GLU A 1 97 ? 7.078 4.815 10.451 1.00 97.56 97 GLU A CA 1
ATOM 771 C C . GLU A 1 97 ? 6.501 3.783 11.429 1.00 97.56 97 GLU A C 1
ATOM 773 O O . GLU A 1 97 ? 6.352 4.088 12.611 1.00 97.56 97 GLU A O 1
ATOM 778 N N . GLU A 1 98 ? 6.258 2.547 10.980 1.00 97.38 98 GLU A N 1
ATOM 779 C CA . GLU A 1 98 ? 5.859 1.430 11.847 1.00 97.38 98 GLU A CA 1
ATOM 780 C C . GLU A 1 98 ? 6.904 1.167 12.939 1.00 97.38 98 GLU A C 1
ATOM 782 O O . GLU A 1 98 ? 6.559 1.039 14.113 1.00 97.38 98 GLU A O 1
ATOM 787 N N . GLU A 1 99 ? 8.188 1.128 12.572 1.00 97.75 99 GLU A N 1
ATOM 788 C CA . GLU A 1 99 ? 9.303 0.958 13.509 1.00 97.75 99 GLU A CA 1
ATOM 789 C C . GLU A 1 99 ? 9.387 2.120 14.509 1.00 97.75 99 GLU A C 1
ATOM 791 O O . GLU A 1 99 ? 9.482 1.889 15.718 1.00 97.75 99 GLU A O 1
ATOM 796 N N . ARG A 1 100 ? 9.297 3.366 14.024 1.00 97.56 100 ARG A N 1
ATOM 797 C CA . ARG A 1 100 ? 9.337 4.578 14.853 1.00 97.56 100 ARG A CA 1
ATOM 798 C C . ARG A 1 100 ? 8.201 4.596 15.871 1.00 97.56 100 ARG A C 1
ATOM 800 O O . ARG A 1 100 ? 8.442 4.839 17.050 1.00 97.56 100 ARG A O 1
ATOM 807 N N . ARG A 1 101 ? 6.968 4.333 15.433 1.00 97.69 101 ARG A N 1
ATOM 808 C CA . ARG A 1 101 ? 5.790 4.327 16.309 1.00 97.69 101 ARG A CA 1
ATOM 809 C C . ARG A 1 101 ? 5.842 3.190 17.320 1.00 97.69 101 ARG A C 1
ATOM 811 O O . ARG A 1 101 ? 5.628 3.437 18.505 1.00 97.69 101 ARG A O 1
ATOM 818 N N . ARG A 1 102 ? 6.241 1.987 16.890 1.00 97.12 102 ARG A N 1
ATOM 819 C CA . ARG A 1 102 ? 6.446 0.842 17.788 1.00 97.12 102 ARG A CA 1
ATOM 820 C C . ARG A 1 102 ? 7.459 1.160 18.887 1.00 97.12 102 ARG A C 1
ATOM 822 O O . ARG A 1 102 ? 7.203 0.835 20.041 1.00 97.12 102 ARG A O 1
ATOM 829 N N . ALA A 1 103 ? 8.571 1.820 18.555 1.00 98.06 103 ALA A N 1
ATOM 830 C CA . ALA A 1 103 ? 9.575 2.230 19.540 1.00 98.06 103 ALA A CA 1
ATOM 831 C C . ALA A 1 103 ? 9.030 3.228 20.582 1.00 98.06 103 ALA A C 1
ATOM 833 O O . ALA A 1 103 ? 9.518 3.265 21.707 1.00 98.06 103 ALA A O 1
ATOM 834 N N . CYS A 1 104 ? 8.003 4.006 20.229 1.00 97.44 104 CYS A N 1
ATOM 835 C CA . CYS A 1 104 ? 7.316 4.929 21.132 1.00 97.44 104 CYS A CA 1
ATOM 836 C C . CYS A 1 104 ? 6.081 4.324 21.827 1.00 97.44 104 CYS A C 1
ATOM 838 O O . CYS A 1 104 ? 5.420 5.036 22.577 1.00 97.44 104 CYS A O 1
ATOM 840 N N . GLY A 1 105 ? 5.734 3.056 21.570 1.00 96.94 105 GLY A N 1
ATOM 841 C CA . GLY A 1 105 ? 4.491 2.455 22.071 1.00 96.94 105 GLY A CA 1
ATOM 842 C C . GLY A 1 105 ? 3.221 3.066 21.465 1.00 96.94 105 GLY A C 1
ATOM 843 O O . GLY A 1 105 ? 2.169 3.041 22.094 1.00 96.94 105 GLY A O 1
ATOM 844 N N . ILE A 1 106 ? 3.323 3.644 20.266 1.00 96.38 106 ILE A N 1
ATOM 845 C CA . ILE A 1 106 ? 2.214 4.270 19.540 1.00 96.38 106 ILE A CA 1
ATOM 846 C C . ILE A 1 106 ? 1.752 3.316 18.436 1.00 96.38 106 ILE A C 1
ATOM 848 O O . ILE A 1 106 ? 2.572 2.710 17.744 1.00 96.38 106 ILE A O 1
ATOM 852 N N . GLU A 1 107 ? 0.443 3.196 18.242 1.00 95.31 107 GLU A N 1
ATOM 853 C CA . GLU A 1 107 ? -0.124 2.415 17.143 1.00 95.31 107 GLU A CA 1
ATOM 854 C C . GLU A 1 107 ? -0.077 3.180 15.812 1.00 95.31 107 GLU A C 1
ATOM 856 O O . GLU A 1 107 ? -0.077 4.416 15.747 1.00 95.31 107 GLU A O 1
ATOM 861 N N . VAL A 1 108 ? -0.008 2.432 14.714 1.00 97.50 108 VAL A N 1
ATOM 862 C CA . VAL A 1 108 ? -0.087 3.004 13.367 1.00 97.50 108 VAL A CA 1
ATOM 863 C C . VAL A 1 108 ? -1.545 3.306 13.016 1.00 97.50 108 VAL A C 1
ATOM 865 O O . VAL A 1 108 ? -2.431 2.542 13.393 1.00 97.50 108 VAL A O 1
ATOM 868 N N . PRO A 1 109 ? -1.830 4.384 12.269 1.00 97.31 109 PRO A N 1
ATOM 869 C CA . PRO A 1 109 ? -3.199 4.803 12.003 1.00 97.31 109 PRO A CA 1
ATOM 870 C C . PRO A 1 109 ? -3.793 4.112 10.763 1.00 97.31 109 PRO A C 1
ATOM 872 O O . PRO A 1 109 ? -4.592 4.694 10.034 1.00 97.31 109 PRO A O 1
ATOM 875 N N . TRP A 1 110 ? -3.384 2.873 10.490 1.00 97.75 110 TRP A N 1
ATOM 876 C CA . TRP A 1 110 ? -3.917 2.022 9.426 1.00 97.75 110 TRP A CA 1
ATOM 877 C C . TRP A 1 110 ? -4.004 0.574 9.897 1.00 97.75 110 TRP A C 1
ATOM 879 O O . TRP A 1 110 ? -3.186 0.123 10.693 1.00 97.75 110 TRP A O 1
ATOM 889 N N . ASP A 1 111 ? -4.964 -0.178 9.365 1.00 97.94 111 ASP A N 1
ATOM 890 C CA . ASP A 1 111 ? -5.124 -1.604 9.669 1.00 97.94 111 ASP A CA 1
ATOM 891 C C . ASP A 1 111 ? -4.286 -2.477 8.728 1.00 97.94 111 ASP A C 1
ATOM 893 O O . ASP A 1 111 ? -3.846 -3.569 9.086 1.00 97.94 111 ASP A O 1
ATOM 897 N N . TYR A 1 112 ? -4.051 -2.001 7.504 1.00 97.88 112 TYR A N 1
ATOM 898 C CA . TYR A 1 112 ? -3.139 -2.642 6.570 1.00 97.88 112 TYR A CA 1
ATOM 899 C C . TYR A 1 112 ? -2.554 -1.624 5.601 1.00 97.88 112 TYR A C 1
ATOM 901 O O . TYR A 1 112 ? -3.282 -0.798 5.050 1.00 97.88 112 TYR A O 1
ATOM 909 N N . ALA A 1 113 ? -1.244 -1.710 5.367 1.00 97.69 113 ALA A N 1
ATOM 910 C CA . ALA A 1 113 ? -0.575 -0.887 4.379 1.00 97.69 113 ALA A CA 1
ATOM 911 C C . ALA A 1 113 ? 0.314 -1.707 3.445 1.00 97.69 113 ALA A C 1
ATOM 913 O O . ALA A 1 113 ? 1.130 -2.524 3.882 1.00 97.69 113 ALA A O 1
ATOM 914 N N . TYR A 1 114 ? 0.161 -1.504 2.136 1.00 97.50 114 TYR A N 1
ATOM 915 C CA . TYR A 1 114 ? 0.947 -2.232 1.140 1.00 97.50 114 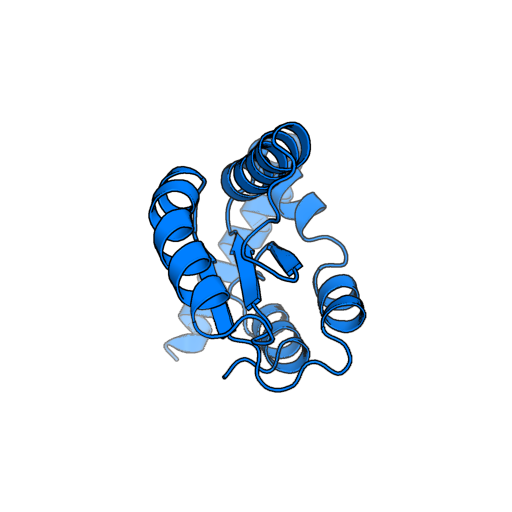TYR A CA 1
ATOM 916 C C . TYR A 1 114 ? 0.994 -1.522 -0.217 1.00 97.50 114 TYR A C 1
ATOM 918 O O . TYR A 1 114 ? 0.594 -0.371 -0.351 1.00 97.50 114 TYR A O 1
ATOM 926 N N . TYR A 1 115 ? 1.535 -2.169 -1.250 1.00 98.06 115 TYR A N 1
ATOM 927 C CA . TYR A 1 115 ? 1.573 -1.568 -2.582 1.00 98.06 115 TYR A CA 1
ATOM 928 C C . TYR A 1 115 ? 0.182 -1.382 -3.193 1.00 98.06 115 TYR A C 1
ATOM 930 O O . TYR A 1 115 ? -0.697 -2.225 -3.051 1.00 98.06 115 TYR A O 1
ATOM 938 N N . PHE A 1 116 ? 0.040 -0.316 -3.975 1.00 97.50 116 PHE A N 1
ATOM 939 C CA . PHE A 1 116 ? -1.019 -0.191 -4.967 1.00 97.50 116 PHE A CA 1
ATOM 940 C C . PHE A 1 116 ? -0.731 -1.065 -6.198 1.00 97.50 116 PHE A C 1
ATOM 942 O O . PHE A 1 116 ? 0.433 -1.318 -6.549 1.00 97.50 116 PHE A O 1
ATOM 949 N N . SER A 1 117 ? -1.801 -1.500 -6.865 1.00 96.50 117 SER A N 1
ATOM 950 C CA . SER A 1 117 ? -1.732 -2.286 -8.097 1.00 96.50 117 SER A CA 1
ATOM 951 C C . SER A 1 117 ? -1.089 -1.508 -9.255 1.00 96.50 117 SER A C 1
ATOM 953 O O . SER A 1 117 ? -0.838 -0.306 -9.164 1.00 96.50 117 SER A O 1
ATOM 955 N N . PHE A 1 118 ? -0.765 -2.197 -10.348 1.00 96.38 118 PHE A N 1
ATOM 956 C CA . PHE A 1 118 ? -0.428 -1.505 -11.594 1.00 96.38 118 PHE A CA 1
ATOM 957 C C . PHE A 1 118 ? -1.707 -1.033 -12.281 1.00 96.38 118 PHE A C 1
ATOM 959 O O . PHE A 1 118 ? -2.736 -1.701 -12.194 1.00 96.38 118 PHE A O 1
ATOM 966 N N . ASP A 1 119 ? -1.626 0.084 -13.001 1.00 93.88 119 ASP A N 1
ATOM 967 C CA . ASP A 1 119 ? -2.800 0.760 -13.559 1.00 93.88 119 ASP A CA 1
ATOM 968 C C . ASP A 1 119 ? -3.245 0.172 -14.908 1.00 93.88 119 ASP A C 1
ATOM 970 O O . ASP A 1 119 ? -3.466 0.853 -15.906 1.00 93.88 119 ASP A O 1
ATOM 974 N N . LEU A 1 120 ? -3.332 -1.155 -14.950 1.00 94.00 120 LEU A N 1
ATOM 975 C CA . LEU A 1 120 ? -3.987 -1.889 -16.021 1.00 94.00 120 LEU A CA 1
ATOM 976 C C . LEU A 1 120 ? -5.223 -2.549 -15.434 1.00 94.00 120 LEU A C 1
ATOM 978 O O . LEU A 1 120 ? -5.135 -3.175 -14.381 1.00 94.00 120 LEU A O 1
ATOM 982 N N . ALA A 1 121 ? -6.338 -2.489 -16.161 1.00 92.06 121 ALA A N 1
ATOM 983 C CA . ALA A 1 121 ? -7.615 -3.091 -15.772 1.00 92.06 121 ALA A CA 1
ATOM 984 C C . ALA A 1 121 ? -7.463 -4.529 -15.235 1.00 92.06 121 ALA A C 1
ATOM 986 O O . ALA A 1 121 ? -8.053 -4.879 -14.216 1.00 92.06 121 ALA A O 1
ATOM 987 N N . PHE A 1 122 ? -6.593 -5.329 -15.864 1.00 92.81 122 PHE A N 1
ATOM 988 C CA . PHE A 1 122 ? -6.278 -6.699 -15.453 1.00 92.81 122 PHE A CA 1
ATOM 989 C C . PHE A 1 122 ? -5.753 -6.824 -14.009 1.00 92.81 122 PHE A C 1
ATOM 991 O O . PHE A 1 122 ? -6.073 -7.790 -13.325 1.00 92.81 122 PHE A O 1
ATOM 998 N N . PHE A 1 123 ? -4.959 -5.862 -13.532 1.00 95.12 123 PHE A N 1
ATOM 999 C CA . PHE A 1 123 ? -4.429 -5.854 -12.165 1.00 95.12 123 PHE A CA 1
ATOM 1000 C C . PHE A 1 123 ? -5.271 -5.001 -11.214 1.00 95.12 123 PHE A C 1
ATOM 1002 O O . PHE A 1 123 ? -5.333 -5.292 -10.018 1.00 95.12 123 PHE A O 1
ATOM 1009 N N . LEU A 1 124 ? -5.875 -3.928 -11.720 1.00 95.50 124 LEU A N 1
ATOM 1010 C CA . LEU A 1 124 ? -6.593 -2.954 -10.913 1.00 95.50 124 LEU A CA 1
ATOM 1011 C C . LEU A 1 124 ? -7.955 -3.483 -10.463 1.00 95.50 124 LEU A C 1
ATOM 1013 O O . LEU A 1 124 ? -8.252 -3.407 -9.275 1.00 95.50 124 LEU A O 1
ATOM 1017 N N . HIS A 1 125 ? -8.761 -4.052 -11.365 1.00 95.62 125 HIS A N 1
ATOM 1018 C CA . HIS A 1 125 ? -10.107 -4.502 -10.997 1.00 95.62 125 HIS A CA 1
ATOM 1019 C C . HIS A 1 125 ? -10.086 -5.588 -9.918 1.00 95.62 125 HIS A C 1
ATOM 1021 O O . HIS A 1 125 ? -10.687 -5.355 -8.876 1.00 95.62 125 HIS A O 1
ATOM 1027 N N . PRO A 1 126 ? -9.301 -6.681 -10.033 1.00 96.69 126 PRO A N 1
ATOM 1028 C CA . PRO A 1 126 ? -9.262 -7.687 -8.972 1.00 96.69 126 PRO A CA 1
ATOM 1029 C C . PRO A 1 126 ? -8.772 -7.138 -7.629 1.00 96.69 126 PRO A C 1
ATOM 1031 O O . PRO A 1 126 ? -9.167 -7.638 -6.579 1.00 96.69 126 PRO A O 1
ATOM 1034 N N . PHE A 1 127 ? -7.891 -6.133 -7.652 1.00 97.38 127 PHE A N 1
ATOM 1035 C CA . PHE A 1 127 ? -7.414 -5.458 -6.449 1.00 97.38 127 PHE A CA 1
ATOM 1036 C C . PHE A 1 127 ? -8.531 -4.643 -5.785 1.00 97.38 127 PHE A C 1
ATOM 1038 O O . PHE A 1 127 ? -8.739 -4.774 -4.580 1.00 97.38 127 PHE A O 1
ATOM 1045 N N . LEU A 1 128 ? -9.271 -3.848 -6.564 1.00 96.00 128 LEU A N 1
ATOM 1046 C CA . LEU A 1 128 ? -10.411 -3.074 -6.067 1.00 96.00 128 LEU A CA 1
ATOM 1047 C C . LEU A 1 128 ? -11.543 -3.992 -5.590 1.00 96.00 128 LEU A C 1
ATOM 1049 O O . LEU A 1 128 ? -12.102 -3.750 -4.527 1.00 96.00 128 LEU A O 1
ATOM 1053 N N . ASP A 1 129 ? -11.809 -5.083 -6.306 1.00 95.44 129 ASP A N 1
ATOM 1054 C CA . ASP A 1 129 ? -12.804 -6.094 -5.934 1.00 95.44 129 ASP A CA 1
ATOM 1055 C C . ASP A 1 129 ? -12.424 -6.846 -4.653 1.00 95.44 129 ASP A C 1
ATOM 1057 O O . ASP A 1 129 ? -13.295 -7.298 -3.913 1.00 95.44 129 ASP A O 1
ATOM 1061 N N . ALA A 1 130 ? -11.127 -7.008 -4.380 1.00 95.56 130 ALA A N 1
ATOM 1062 C CA . ALA A 1 130 ? -10.655 -7.588 -3.127 1.00 95.56 130 ALA A CA 1
ATOM 1063 C C . ALA A 1 130 ? -10.795 -6.601 -1.959 1.00 95.56 130 ALA A C 1
ATOM 1065 O O . ALA A 1 130 ? -11.193 -7.000 -0.866 1.00 95.56 130 ALA A O 1
ATOM 1066 N N . LEU A 1 131 ? -10.476 -5.324 -2.192 1.00 95.50 131 LEU A N 1
ATOM 1067 C CA . LEU A 1 131 ? -10.485 -4.286 -1.164 1.00 95.50 131 LEU A CA 1
ATOM 1068 C C . LEU A 1 131 ? -11.900 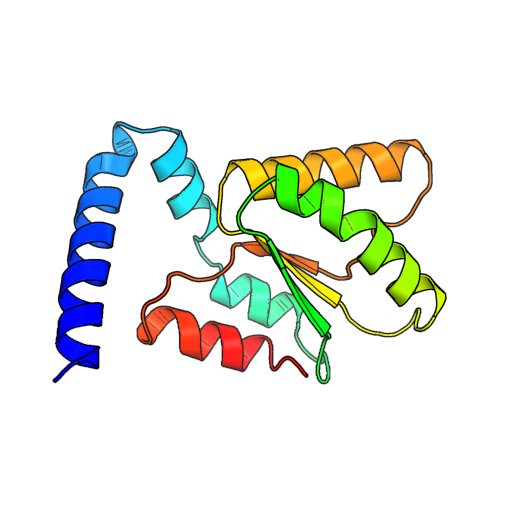-3.800 -0.814 1.00 95.50 131 LEU A C 1
ATOM 1070 O O . LEU A 1 131 ? -12.186 -3.584 0.359 1.00 95.50 131 LEU A O 1
ATOM 1074 N N . ARG A 1 132 ? -12.769 -3.647 -1.822 1.00 94.12 132 ARG A N 1
ATOM 1075 C CA . ARG A 1 132 ? -14.148 -3.129 -1.723 1.00 94.12 132 ARG A CA 1
ATOM 1076 C C . ARG A 1 132 ? -14.231 -1.851 -0.876 1.00 94.12 132 ARG A C 1
ATOM 1078 O O . ARG A 1 132 ? -14.957 -1.859 0.118 1.00 94.12 132 ARG A O 1
ATOM 1085 N N . PRO A 1 133 ? -13.455 -0.802 -1.214 1.00 90.75 133 PRO A N 1
ATOM 1086 C CA . PRO A 1 133 ? -13.409 0.421 -0.419 1.00 90.75 133 PRO A CA 1
ATOM 1087 C C . PRO A 1 133 ? -14.774 1.125 -0.385 1.00 90.75 133 PRO A C 1
ATOM 1089 O O . PRO A 1 133 ? -15.632 0.844 -1.225 1.00 90.75 133 PRO A O 1
ATOM 1092 N N . GLU A 1 134 ? -14.962 1.997 0.610 1.00 86.69 134 GLU A N 1
ATOM 1093 C CA . GLU A 1 134 ? -16.159 2.848 0.747 1.00 86.69 134 GLU A CA 1
ATOM 1094 C C . GLU A 1 134 ? -16.421 3.747 -0.470 1.00 86.69 134 GLU A C 1
ATOM 1096 O O . GLU A 1 134 ? -15.444 4.283 -1.047 1.00 86.69 134 GLU A O 1
#

Foldseek 3Di:
DVLVVVQVVLVVVLVVLVVCLVVDVFSVLQVVQCVCVLVVLLVQCPPPDAAAEAEDAALVVVVVCQVVLVVCCVVPVPGAYEYAYRGSRNVVSVVVVCVVCVVVVHDGSHSYYGHDWRPDCVTHVSSCVSNVHD

Sequence (134 aa):
MKGLIYTFFYGTGLLVAYALSPFSAKLRKGFLGRRHLLDRVRAQCAGWEKPLWFHVASSGELEQCLPVLDAIKRQEPERKIFLSVFSPSGLQGLKKEEERRRACGIEVPWDYAYYFSFDLAFFLHPFLDALRPE

Secondary structure (DSSP, 8-state):
-HHHHHHHHHHHHHHHHHHTGGG-HHHHHHHHHTTTHHHHHHHHTTT--S-EEEEESSHHHHHHHHHHHHHHHHH-TT--EEEEE-SHHHHHHHHHHHHHHHHTTPPPS-SEEEEPPPSSHHHHHHHHHHH---

pLDDT: mean 95.63, std 3.89, range [67.31, 98.38]

Radius of gyration: 16.03 Å; chains: 1; bounding box: 36×27×51 Å